Protein AF-A0A3C0JBN4-F1 (afdb_monomer)

Foldseek 3Di:
DDDDDPDDDDVNDVVFLLVVLQVCCVPQQLNDEEEEEADAAQTNL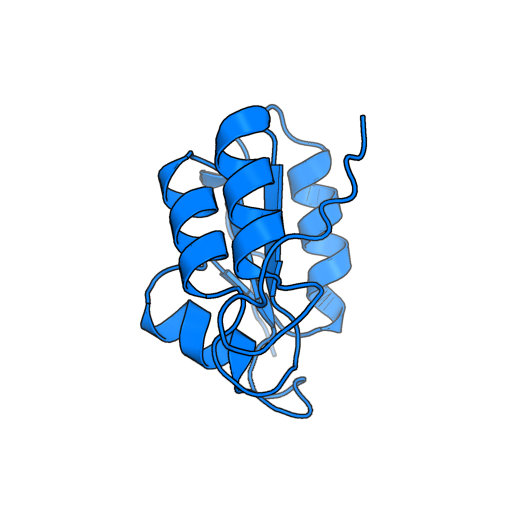VSLLSSVVSLHAYEYEDPVQHPHCHNSVNNVVVVSHPYYYHPVCPVVLRVVLNPDPRNPSSVDDDDDPDD

Structure (mmCIF, N/CA/C/O backbone):
data_AF-A0A3C0JBN4-F1
#
_entry.id   AF-A0A3C0JBN4-F1
#
loop_
_atom_site.group_PDB
_atom_site.id
_atom_site.type_symbol
_atom_site.label_atom_id
_atom_site.label_alt_id
_atom_site.label_comp_id
_atom_site.label_asym_id
_atom_site.label_entity_id
_atom_site.label_seq_id
_atom_site.pdbx_PDB_ins_code
_atom_site.Cartn_x
_atom_site.Cartn_y
_atom_site.Cartn_z
_atom_site.occupancy
_atom_site.B_iso_or_equiv
_atom_site.auth_seq_id
_atom_site.auth_comp_id
_atom_site.auth_asym_id
_atom_site.auth_atom_id
_atom_site.pdbx_PDB_model_num
ATOM 1 N N . ARG A 1 1 ? -7.069 16.792 -1.855 1.00 74.56 1 ARG A N 1
ATOM 2 C CA . ARG A 1 1 ? -6.530 17.564 -3.006 1.00 74.56 1 ARG A CA 1
ATOM 3 C C . ARG A 1 1 ? -5.349 16.779 -3.563 1.00 74.56 1 ARG A C 1
ATOM 5 O O . ARG A 1 1 ? -4.516 16.389 -2.762 1.00 74.56 1 ARG A O 1
ATOM 12 N N . CYS A 1 2 ? -5.298 16.499 -4.865 1.00 81.94 2 CYS A N 1
ATOM 13 C CA . CYS A 1 2 ? -4.156 15.810 -5.479 1.00 81.94 2 CYS A CA 1
ATOM 14 C C . CYS A 1 2 ? -3.116 16.846 -5.939 1.00 81.94 2 CYS A C 1
ATOM 16 O O . CYS A 1 2 ? -3.504 17.911 -6.428 1.00 81.94 2 CYS A O 1
ATOM 18 N N . ARG A 1 3 ? -1.821 16.563 -5.749 1.00 86.50 3 ARG A N 1
ATOM 19 C CA . ARG A 1 3 ? -0.710 17.397 -6.227 1.00 86.50 3 ARG A CA 1
ATOM 20 C C . ARG A 1 3 ? 0.167 16.554 -7.141 1.00 86.50 3 ARG A C 1
ATOM 22 O O . ARG A 1 3 ? 0.592 15.476 -6.746 1.00 86.50 3 ARG A O 1
ATOM 29 N N . ILE A 1 4 ? 0.428 17.065 -8.338 1.00 86.00 4 ILE A N 1
ATOM 30 C CA . ILE A 1 4 ? 1.384 16.475 -9.272 1.00 86.00 4 ILE A CA 1
ATOM 31 C C . ILE A 1 4 ? 2.693 17.232 -9.091 1.00 86.00 4 ILE A C 1
ATOM 33 O O . ILE A 1 4 ? 2.696 18.464 -9.087 1.00 86.00 4 ILE A O 1
ATOM 37 N N . ASP A 1 5 ? 3.772 16.489 -8.894 1.00 82.75 5 ASP A N 1
ATOM 38 C CA . ASP A 1 5 ? 5.114 17.022 -8.716 1.00 82.75 5 ASP A CA 1
ATOM 39 C C . ASP A 1 5 ? 6.015 16.502 -9.838 1.00 82.75 5 ASP A C 1
ATOM 41 O O . ASP A 1 5 ? 6.001 15.309 -10.150 1.00 82.75 5 ASP A O 1
ATOM 45 N N . ASP A 1 6 ? 6.767 17.408 -10.464 1.00 84.88 6 ASP A N 1
ATOM 46 C CA . ASP A 1 6 ? 7.670 17.091 -11.574 1.00 84.88 6 ASP A CA 1
ATOM 47 C C . ASP A 1 6 ? 9.138 16.983 -11.119 1.00 84.88 6 ASP A C 1
ATOM 49 O O . ASP A 1 6 ? 10.058 17.081 -11.930 1.00 84.88 6 ASP A O 1
ATOM 53 N N . GLY A 1 7 ? 9.372 16.741 -9.825 1.00 81.25 7 GLY A N 1
ATOM 54 C CA . GLY A 1 7 ? 10.695 16.546 -9.246 1.00 81.25 7 GLY A CA 1
ATOM 55 C C . GLY A 1 7 ? 11.482 15.362 -9.835 1.00 81.25 7 GLY A C 1
ATOM 56 O O . GLY A 1 7 ? 10.985 14.608 -10.687 1.00 81.25 7 GLY A O 1
ATOM 57 N N . PRO A 1 8 ? 12.748 15.192 -9.412 1.00 78.31 8 PRO A N 1
ATOM 58 C CA . PRO A 1 8 ? 13.602 14.111 -9.895 1.00 78.31 8 PRO A CA 1
ATOM 59 C C . PRO A 1 8 ? 13.036 12.725 -9.515 1.00 78.31 8 PRO A C 1
ATOM 61 O O . PRO A 1 8 ? 12.341 12.606 -8.505 1.00 78.31 8 PRO A O 1
ATOM 64 N N . PRO A 1 9 ? 13.344 11.659 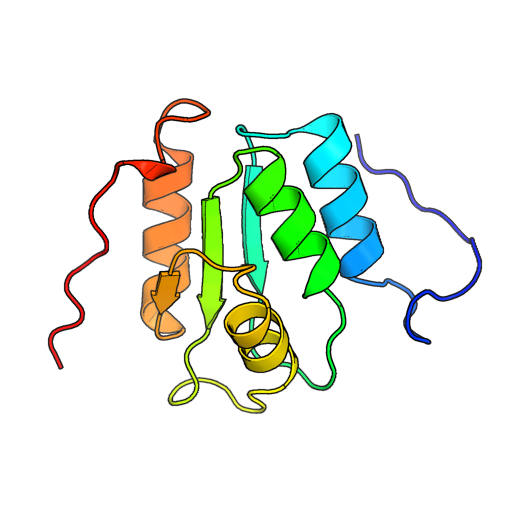-10.281 1.00 71.00 9 PRO A N 1
ATOM 65 C CA . PRO A 1 9 ? 12.908 10.303 -9.952 1.00 71.00 9 PRO A CA 1
ATOM 66 C C . PRO A 1 9 ? 13.390 9.853 -8.568 1.00 71.00 9 PRO A C 1
ATOM 68 O O . PRO A 1 9 ? 14.548 10.067 -8.204 1.00 71.00 9 PRO A O 1
ATOM 71 N N . VAL A 1 10 ? 12.535 9.143 -7.833 1.00 76.88 10 VAL A N 1
ATOM 72 C CA . VAL A 1 10 ? 12.885 8.479 -6.567 1.00 76.88 10 VAL A CA 1
ATOM 73 C C . VAL A 1 10 ? 12.947 6.980 -6.837 1.00 76.88 10 VAL A C 1
ATOM 75 O O . VAL A 1 10 ? 12.093 6.441 -7.530 1.00 76.88 10 VAL A O 1
ATOM 78 N N . ASN A 1 11 ? 14.008 6.303 -6.385 1.00 65.12 11 ASN A N 1
ATOM 79 C CA . ASN A 1 11 ? 14.291 4.899 -6.732 1.00 65.12 11 ASN A CA 1
ATOM 80 C C . ASN A 1 11 ? 14.345 4.624 -8.252 1.00 65.12 11 ASN A C 1
ATOM 82 O O . ASN A 1 11 ? 14.034 3.521 -8.687 1.00 65.12 11 ASN A O 1
ATOM 86 N N . ARG A 1 12 ? 14.721 5.617 -9.077 1.00 74.88 12 ARG A N 1
ATOM 87 C CA . ARG A 1 12 ? 14.662 5.575 -10.560 1.00 74.88 12 ARG A CA 1
ATOM 88 C C . ARG A 1 12 ? 13.244 5.473 -11.152 1.00 74.88 12 ARG A C 1
ATOM 90 O O . ARG A 1 12 ? 13.121 5.318 -12.362 1.00 74.88 12 ARG A O 1
ATOM 97 N N . HIS A 1 13 ? 12.201 5.612 -10.334 1.00 69.19 13 HIS A N 1
ATOM 98 C CA . HIS A 1 13 ? 10.802 5.576 -10.755 1.00 69.19 13 HIS A CA 1
ATOM 99 C C . HIS A 1 13 ? 10.186 6.980 -10.743 1.00 69.19 13 HIS A C 1
ATOM 101 O O . HIS A 1 13 ? 10.517 7.832 -9.911 1.00 69.19 13 HIS A O 1
ATOM 107 N N . LYS A 1 14 ? 9.291 7.224 -11.704 1.00 73.19 14 LYS A N 1
ATOM 108 C CA . LYS A 1 14 ? 8.425 8.404 -11.779 1.00 73.19 14 LYS A CA 1
ATOM 109 C C . LYS A 1 14 ? 7.151 8.021 -12.552 1.00 73.19 14 LYS A C 1
ATOM 111 O O . LYS A 1 14 ? 7.256 7.758 -13.749 1.00 73.19 14 LYS A O 1
ATOM 116 N N . PRO A 1 15 ? 5.971 7.977 -11.907 1.00 75.12 15 PRO A N 1
ATOM 117 C CA . PRO A 1 15 ? 5.727 8.242 -10.482 1.00 75.12 15 PRO A CA 1
ATOM 118 C C . PRO A 1 15 ? 6.354 7.173 -9.564 1.00 75.12 15 PRO A C 1
ATOM 120 O O . PRO A 1 15 ? 6.519 6.033 -9.983 1.00 75.12 15 PRO A O 1
ATOM 123 N N . ALA A 1 16 ? 6.708 7.550 -8.330 1.00 87.06 16 ALA A N 1
ATOM 124 C CA . ALA A 1 16 ? 7.292 6.652 -7.324 1.00 87.06 16 ALA A CA 1
ATOM 125 C C . ALA A 1 16 ? 6.317 6.414 -6.161 1.00 87.06 16 ALA A C 1
ATOM 127 O O . ALA A 1 16 ? 5.750 7.364 -5.608 1.00 87.06 16 ALA A O 1
ATOM 128 N N . VAL A 1 17 ? 6.150 5.153 -5.765 1.00 89.81 17 VAL A N 1
ATOM 129 C CA . VAL A 1 17 ? 5.235 4.733 -4.694 1.00 89.81 17 VAL A CA 1
ATOM 130 C C . VAL A 1 17 ? 5.717 5.235 -3.334 1.00 89.81 17 VAL A C 1
ATOM 132 O O . VAL A 1 17 ? 4.900 5.692 -2.534 1.00 89.81 17 VAL A O 1
ATOM 135 N N . ASP A 1 18 ? 7.034 5.252 -3.089 1.00 89.81 18 ASP A N 1
ATOM 136 C CA . ASP A 1 18 ? 7.605 5.818 -1.856 1.00 89.81 18 ASP A CA 1
ATOM 137 C C . ASP A 1 18 ? 7.170 7.285 -1.645 1.00 89.81 18 ASP A C 1
ATOM 139 O O . ASP A 1 18 ? 6.859 7.689 -0.523 1.00 89.81 18 ASP A O 1
ATOM 143 N N . VAL A 1 19 ? 7.098 8.083 -2.720 1.00 90.25 19 VAL A N 1
ATOM 144 C CA . VAL A 1 19 ? 6.689 9.499 -2.654 1.00 90.25 19 VAL A CA 1
ATOM 145 C C . VAL A 1 19 ? 5.200 9.626 -2.341 1.00 90.25 19 VAL A C 1
ATOM 147 O O . VAL A 1 19 ? 4.817 10.430 -1.487 1.00 90.25 19 VAL A O 1
ATOM 150 N N . LEU A 1 20 ? 4.364 8.809 -2.990 1.00 94.44 20 LEU A N 1
ATOM 151 C CA . LEU A 1 20 ? 2.930 8.759 -2.711 1.00 94.44 20 LEU A CA 1
ATOM 152 C C . LEU A 1 20 ? 2.683 8.426 -1.236 1.00 94.44 20 LEU A C 1
ATOM 154 O O . LEU A 1 20 ? 2.028 9.197 -0.536 1.00 94.44 20 LEU A O 1
ATOM 158 N N . PHE A 1 21 ? 3.242 7.322 -0.746 1.00 96.62 21 PHE A N 1
ATOM 159 C CA . PHE A 1 21 ? 3.009 6.864 0.622 1.00 96.62 21 PHE A CA 1
ATOM 160 C C . PHE A 1 21 ? 3.573 7.806 1.676 1.00 96.62 21 PHE A C 1
ATOM 162 O O . PHE A 1 21 ? 2.894 8.052 2.670 1.00 96.62 21 PHE A O 1
ATOM 169 N N . LYS A 1 22 ? 4.742 8.413 1.441 1.00 94.44 22 LYS A N 1
ATOM 170 C CA . LYS A 1 22 ? 5.257 9.465 2.323 1.00 94.44 22 LYS A CA 1
ATOM 171 C C . LYS A 1 22 ? 4.264 10.622 2.448 1.00 94.44 22 LYS A C 1
ATOM 173 O O . LYS A 1 22 ? 3.931 11.028 3.557 1.00 94.44 22 LYS A O 1
ATOM 178 N N . SER A 1 23 ? 3.735 11.113 1.324 1.00 95.19 23 SER A N 1
ATOM 179 C CA . SER A 1 23 ? 2.761 12.211 1.353 1.00 95.19 23 SER A CA 1
ATOM 180 C C . SER A 1 23 ? 1.471 11.828 2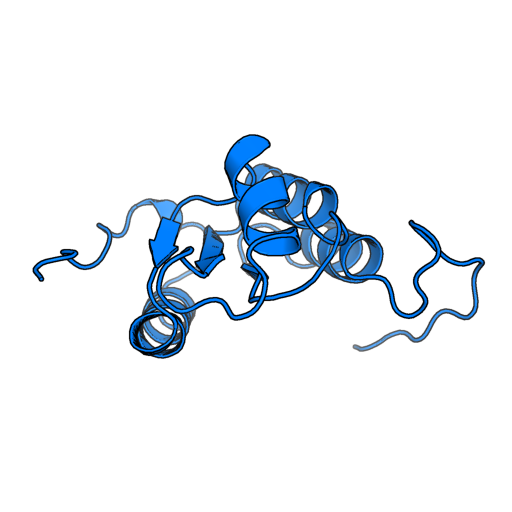.092 1.00 95.19 23 SER A C 1
ATOM 182 O O . SER A 1 23 ? 0.913 12.642 2.826 1.00 95.19 23 SER A O 1
ATOM 184 N N . VAL A 1 24 ? 1.018 10.577 1.959 1.00 96.06 24 VAL A N 1
ATOM 185 C CA . VAL A 1 24 ? -0.158 10.065 2.675 1.00 96.06 24 VAL A CA 1
ATOM 186 C C . VAL A 1 24 ? 0.123 9.952 4.173 1.00 96.06 24 VAL A C 1
ATOM 188 O O . VAL A 1 24 ? -0.704 10.389 4.969 1.00 96.06 24 VAL A O 1
ATOM 191 N N . ALA A 1 25 ? 1.290 9.440 4.570 1.00 95.50 25 ALA A N 1
ATOM 192 C CA . ALA A 1 25 ? 1.689 9.358 5.972 1.00 95.50 25 ALA A CA 1
ATOM 193 C C . ALA A 1 25 ? 1.695 10.745 6.642 1.00 95.50 25 ALA A C 1
ATOM 195 O O . ALA A 1 25 ? 1.142 10.901 7.726 1.00 95.50 25 ALA A O 1
ATOM 196 N N . GLU A 1 26 ? 2.242 11.761 5.966 1.00 95.38 26 GLU A N 1
ATOM 197 C CA . GLU A 1 26 ? 2.335 13.136 6.481 1.00 95.38 26 GLU A CA 1
ATOM 198 C C . GLU A 1 26 ? 0.978 13.855 6.576 1.00 95.38 26 GLU A C 1
ATOM 200 O O . GLU A 1 26 ? 0.797 14.703 7.447 1.00 95.38 26 GLU A O 1
ATOM 205 N N . ASN A 1 27 ? 0.028 13.551 5.684 1.00 95.50 27 ASN A N 1
ATOM 206 C CA . ASN A 1 27 ? -1.226 14.312 5.574 1.00 95.50 27 ASN A CA 1
ATOM 207 C C . ASN A 1 27 ? -2.456 13.583 6.134 1.00 95.50 27 ASN A C 1
ATOM 209 O O . ASN A 1 27 ? -3.396 14.240 6.576 1.00 95.50 27 ASN A O 1
ATOM 213 N N . ALA A 1 28 ? -2.482 12.251 6.086 1.00 94.19 28 ALA A N 1
ATOM 214 C CA . ALA A 1 28 ? -3.609 11.435 6.541 1.00 94.19 28 ALA A CA 1
ATOM 215 C C . ALA A 1 28 ? -3.286 10.617 7.802 1.00 94.19 28 ALA A C 1
ATOM 217 O O . ALA A 1 28 ? -4.201 10.333 8.577 1.00 94.19 28 ALA A O 1
ATOM 218 N N . GLY A 1 29 ? -2.016 10.257 8.029 1.00 94.06 29 GLY A N 1
ATOM 219 C CA . GLY A 1 29 ? -1.582 9.480 9.195 1.00 94.06 29 GLY A CA 1
ATOM 220 C C . GLY A 1 29 ? -2.431 8.221 9.413 1.00 94.06 29 GLY A C 1
AT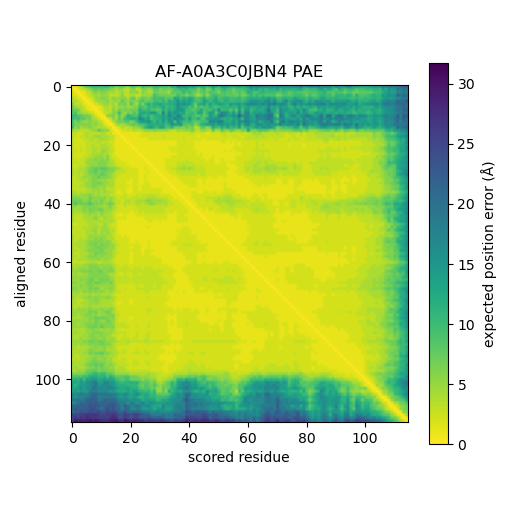OM 221 O O . GLY A 1 29 ? -2.693 7.469 8.475 1.00 94.06 29 GLY A O 1
ATOM 222 N N . ALA A 1 30 ? -2.932 8.039 10.637 1.00 94.56 30 ALA A N 1
ATOM 223 C CA . ALA A 1 30 ? -3.776 6.907 11.038 1.00 94.56 30 ALA A CA 1
ATOM 224 C C . ALA A 1 30 ? -5.144 6.810 10.335 1.00 94.56 30 ALA A C 1
ATOM 226 O O . ALA A 1 30 ? -5.887 5.852 10.551 1.00 94.56 30 ALA A O 1
ATOM 227 N N . ASN A 1 31 ? -5.493 7.797 9.510 1.00 94.19 31 ASN A N 1
ATOM 228 C CA . ASN A 1 31 ? -6.722 7.819 8.723 1.00 94.19 31 ASN A CA 1
ATOM 229 C C . ASN A 1 31 ? -6.537 7.226 7.313 1.00 94.19 31 ASN A C 1
ATOM 231 O O . ASN A 1 31 ? -7.432 7.320 6.474 1.00 94.19 31 ASN A O 1
ATOM 235 N N . ALA A 1 32 ? -5.360 6.664 7.025 1.00 96.00 32 ALA A N 1
ATOM 236 C CA . ALA A 1 32 ? -5.040 6.020 5.760 1.00 96.00 32 ALA A CA 1
ATOM 237 C C . ALA A 1 32 ? -4.922 4.497 5.892 1.00 96.00 32 ALA A C 1
ATOM 239 O O . ALA A 1 32 ? -4.676 3.948 6.965 1.00 96.00 32 ALA A O 1
ATOM 240 N N . ILE A 1 33 ? -5.039 3.832 4.744 1.00 97.25 33 ILE A N 1
ATOM 241 C CA . ILE A 1 33 ? -4.779 2.406 4.570 1.00 97.25 33 ILE A CA 1
ATOM 242 C C . ILE A 1 33 ? -3.748 2.270 3.449 1.00 97.25 33 ILE A C 1
ATOM 244 O O . ILE A 1 33 ? -3.928 2.841 2.372 1.00 97.25 33 ILE A O 1
ATOM 248 N N . GLY A 1 34 ? -2.660 1.545 3.701 1.00 97.25 34 GLY A N 1
ATOM 249 C CA . GLY A 1 34 ? -1.607 1.288 2.718 1.00 97.25 34 GLY A CA 1
ATOM 250 C C . GLY A 1 34 ? -1.635 -0.154 2.219 1.00 97.25 34 GLY A C 1
ATOM 251 O O . GLY A 1 34 ? -1.739 -1.083 3.015 1.00 97.25 34 GLY A O 1
ATOM 252 N N . ALA A 1 35 ? -1.500 -0.360 0.912 1.00 97.88 35 ALA A N 1
ATOM 253 C CA . ALA A 1 35 ? -1.389 -1.691 0.323 1.00 97.88 35 ALA A CA 1
ATOM 254 C C . ALA A 1 35 ? -0.320 -1.710 -0.771 1.00 97.88 35 ALA A C 1
ATOM 256 O O . ALA A 1 35 ? -0.316 -0.840 -1.641 1.00 97.88 35 ALA A O 1
ATOM 257 N N . ILE A 1 36 ? 0.558 -2.714 -0.746 1.00 98.06 36 ILE A N 1
ATOM 258 C CA . ILE A 1 36 ? 1.487 -3.003 -1.846 1.00 98.06 36 ILE A CA 1
ATOM 259 C C . ILE A 1 36 ? 1.089 -4.316 -2.507 1.00 98.06 36 ILE A C 1
ATOM 261 O O . ILE A 1 36 ? 0.969 -5.349 -1.848 1.00 98.06 36 ILE A O 1
ATOM 265 N N . LEU A 1 37 ? 0.907 -4.259 -3.822 1.00 98.06 37 LEU A N 1
ATOM 266 C CA . LEU A 1 37 ? 0.573 -5.402 -4.664 1.00 98.06 37 LEU A CA 1
ATOM 267 C C . LEU A 1 37 ? 1.805 -5.889 -5.434 1.00 98.06 37 LEU A C 1
ATOM 269 O O . LEU A 1 37 ? 2.876 -5.285 -5.358 1.00 98.06 37 LEU A O 1
ATOM 273 N N . THR A 1 38 ? 1.636 -6.992 -6.162 1.00 97.56 38 THR A N 1
ATOM 274 C CA . THR A 1 38 ? 2.637 -7.579 -7.059 1.00 97.56 38 THR A CA 1
ATOM 275 C C . THR A 1 38 ? 3.380 -6.518 -7.874 1.00 97.56 38 THR A C 1
ATOM 277 O O . THR A 1 38 ? 2.783 -5.600 -8.435 1.00 97.56 38 THR A O 1
ATOM 280 N N . GLY A 1 39 ? 4.696 -6.671 -7.981 1.00 95.50 39 GLY A N 1
ATOM 281 C CA . GLY A 1 39 ? 5.558 -5.714 -8.663 1.00 95.50 39 GLY A CA 1
ATOM 282 C C . GLY A 1 39 ? 7.036 -5.991 -8.411 1.00 95.50 39 GLY A C 1
ATOM 283 O O . GLY A 1 39 ? 7.407 -6.678 -7.457 1.00 95.50 39 GLY A O 1
ATOM 284 N N . MET A 1 40 ? 7.892 -5.479 -9.292 1.00 94.56 40 MET A N 1
ATOM 285 C CA . MET A 1 40 ? 9.342 -5.659 -9.209 1.00 94.56 40 MET A CA 1
ATOM 286 C C . MET A 1 40 ? 9.995 -4.547 -8.379 1.00 94.56 40 MET A C 1
ATOM 288 O O . MET A 1 40 ? 9.550 -3.406 -8.411 1.00 94.56 40 MET A O 1
ATOM 292 N N . GLY A 1 41 ? 11.100 -4.865 -7.701 1.00 93.19 41 GLY A N 1
ATOM 293 C CA . GLY A 1 41 ? 11.892 -3.888 -6.950 1.00 93.19 41 GLY A CA 1
ATOM 294 C C . GLY A 1 41 ? 11.393 -3.685 -5.522 1.00 93.19 41 GLY A C 1
ATOM 295 O O . GLY A 1 41 ? 10.723 -4.548 -4.967 1.00 93.19 41 GLY A O 1
ATOM 296 N N . ASP A 1 42 ? 11.767 -2.562 -4.921 1.00 92.62 42 ASP A N 1
ATOM 297 C CA . ASP A 1 42 ? 11.490 -2.213 -3.525 1.00 92.62 42 ASP A CA 1
ATOM 298 C C . ASP A 1 42 ? 10.738 -0.880 -3.373 1.00 92.62 42 ASP A C 1
ATOM 300 O O . ASP A 1 42 ? 10.555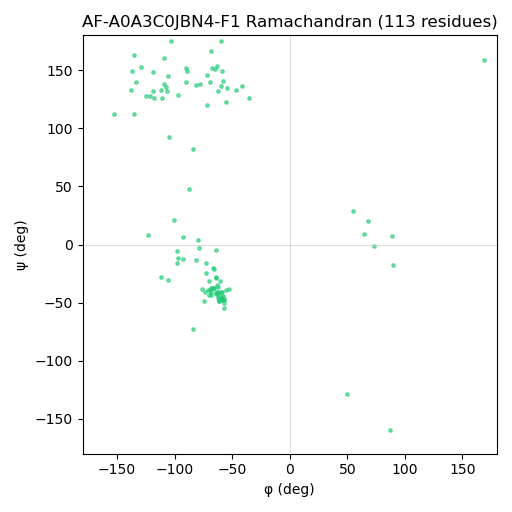 -0.395 -2.253 1.00 92.62 42 ASP A O 1
ATOM 304 N N . ASP A 1 43 ? 10.280 -0.288 -4.482 1.00 92.88 43 ASP A N 1
ATOM 305 C CA . ASP A 1 43 ? 9.568 0.987 -4.449 1.00 92.88 43 ASP A CA 1
ATOM 306 C C . ASP A 1 43 ? 8.265 0.865 -3.646 1.00 92.88 43 ASP A C 1
ATOM 308 O O . ASP A 1 43 ? 7.489 -0.078 -3.797 1.00 92.88 43 ASP A O 1
ATOM 312 N N . GLY A 1 44 ? 8.043 1.818 -2.744 1.00 92.38 44 GLY A N 1
ATOM 313 C CA . GLY A 1 44 ? 6.928 1.818 -1.803 1.00 92.38 44 GLY A CA 1
ATOM 314 C C . GLY A 1 44 ? 7.220 1.125 -0.475 1.00 92.38 44 GLY A C 1
ATOM 315 O O . GLY A 1 44 ? 6.504 1.384 0.489 1.00 92.38 44 GLY A O 1
ATOM 316 N N . ALA A 1 45 ? 8.259 0.292 -0.358 1.00 96.25 45 ALA A N 1
ATOM 317 C CA . ALA A 1 45 ? 8.516 -0.460 0.870 1.00 96.25 45 ALA A CA 1
ATOM 318 C C . ALA A 1 45 ? 8.830 0.462 2.067 1.00 96.25 45 ALA A C 1
ATOM 320 O O . ALA A 1 45 ? 8.317 0.260 3.171 1.00 96.25 45 ALA A O 1
ATOM 321 N N . ARG A 1 46 ? 9.620 1.523 1.847 1.00 96.81 46 ARG A N 1
ATOM 322 C CA . ARG A 1 46 ? 9.931 2.519 2.888 1.00 96.81 46 ARG A CA 1
ATOM 323 C C . ARG A 1 46 ? 8.765 3.467 3.130 1.00 96.81 46 ARG A C 1
ATOM 325 O O . ARG A 1 46 ? 8.506 3.820 4.277 1.00 96.81 46 ARG A O 1
ATOM 332 N N . GLY A 1 47 ? 8.055 3.863 2.078 1.00 97.00 47 GLY A N 1
ATOM 333 C CA . GLY A 1 47 ? 6.850 4.678 2.192 1.00 97.00 47 GLY A CA 1
ATOM 334 C C . GLY A 1 47 ? 5.755 3.973 2.997 1.00 97.00 47 GLY A C 1
ATOM 335 O O . GLY A 1 47 ? 5.144 4.584 3.871 1.00 97.00 47 GLY A O 1
ATOM 336 N N . LEU A 1 48 ? 5.557 2.670 2.783 1.00 98.00 48 LEU A N 1
ATOM 337 C CA . LEU A 1 48 ? 4.581 1.873 3.525 1.00 98.00 48 LEU A CA 1
ATOM 338 C C . LEU A 1 48 ? 4.981 1.752 5.002 1.00 98.00 48 LEU A C 1
ATOM 340 O O . LEU A 1 48 ? 4.125 1.844 5.879 1.00 98.00 48 LEU A O 1
ATOM 344 N N . LEU A 1 49 ? 6.281 1.629 5.296 1.00 97.94 49 LEU A N 1
ATOM 345 C CA . LEU A 1 49 ? 6.773 1.645 6.675 1.00 97.94 49 LEU A CA 1
ATOM 346 C C . LEU A 1 49 ? 6.490 2.991 7.353 1.00 97.94 49 LEU A C 1
ATOM 348 O O . LEU A 1 49 ? 6.055 3.008 8.501 1.00 97.94 49 LEU A O 1
ATOM 352 N N . GLN A 1 50 ? 6.681 4.108 6.645 1.00 97.69 50 GLN A N 1
ATOM 353 C CA . GLN A 1 50 ? 6.340 5.439 7.159 1.00 97.69 50 GLN A CA 1
ATOM 354 C C . GLN A 1 50 ? 4.838 5.572 7.429 1.00 97.69 50 GLN A C 1
ATOM 356 O O . GLN A 1 50 ? 4.458 6.104 8.468 1.00 97.69 50 GLN A O 1
ATOM 361 N N . MET A 1 51 ? 3.982 5.039 6.550 1.00 97.50 51 MET A N 1
ATOM 362 C CA . MET A 1 51 ? 2.538 4.980 6.801 1.00 97.50 51 MET A CA 1
ATOM 363 C C . MET A 1 51 ? 2.226 4.196 8.079 1.00 97.50 51 MET A C 1
ATOM 365 O O . MET A 1 51 ? 1.501 4.699 8.937 1.00 97.50 51 MET A O 1
ATOM 369 N N . ARG A 1 52 ? 2.820 3.006 8.249 1.00 95.88 52 ARG A N 1
ATOM 370 C CA . ARG A 1 52 ? 2.642 2.189 9.458 1.00 95.88 52 ARG A CA 1
ATOM 371 C C . ARG A 1 52 ? 3.086 2.931 10.719 1.00 95.88 52 ARG A C 1
ATOM 373 O O . ARG A 1 52 ? 2.372 2.943 11.714 1.00 95.88 52 ARG A O 1
ATOM 380 N N . GLN A 1 53 ? 4.246 3.585 10.675 1.00 96.12 53 GLN A N 1
ATOM 381 C CA . GLN A 1 53 ? 4.765 4.387 11.789 1.00 96.12 53 GLN A CA 1
ATOM 382 C C . GLN A 1 53 ? 3.880 5.601 12.110 1.00 96.12 53 GLN A C 1
ATOM 384 O O . GLN A 1 53 ? 3.804 6.007 13.265 1.00 96.12 53 GLN A O 1
ATOM 389 N N . ALA A 1 54 ? 3.176 6.147 11.115 1.00 95.69 54 ALA A N 1
ATOM 390 C CA . ALA A 1 54 ? 2.182 7.206 11.289 1.00 95.69 54 ALA A CA 1
ATOM 391 C C . ALA A 1 54 ? 0.807 6.694 11.780 1.00 95.69 54 ALA A C 1
ATOM 393 O O . ALA A 1 54 ? -0.136 7.481 11.890 1.00 95.69 54 ALA A O 1
ATOM 394 N N . GLY A 1 55 ? 0.682 5.394 12.076 1.00 94.56 55 GLY A N 1
ATOM 395 C CA . GLY A 1 55 ? -0.525 4.758 12.611 1.00 94.56 55 GLY A CA 1
ATOM 396 C C . GLY A 1 55 ? -1.510 4.251 11.557 1.00 94.56 55 GLY A C 1
ATOM 397 O O . GLY A 1 55 ? -2.620 3.857 11.912 1.00 94.56 55 GLY A O 1
ATOM 398 N N . ALA A 1 56 ? -1.151 4.280 10.270 1.00 96.25 56 ALA A N 1
ATOM 399 C CA . ALA A 1 56 ? -1.967 3.676 9.222 1.00 96.25 56 ALA A CA 1
ATOM 400 C C . ALA A 1 56 ? -1.890 2.146 9.302 1.00 96.25 56 ALA A C 1
ATOM 402 O O . ALA A 1 56 ? -0.828 1.578 9.567 1.00 96.25 56 ALA A O 1
ATOM 403 N N . VAL A 1 57 ? -2.988 1.468 8.977 1.00 96.31 57 VAL A N 1
ATOM 404 C CA . VAL A 1 57 ? -2.949 0.020 8.747 1.00 96.31 57 VAL A CA 1
ATOM 405 C C . VAL A 1 57 ? -2.383 -0.273 7.366 1.00 96.31 57 VAL A C 1
ATOM 407 O O . VAL A 1 57 ? -2.690 0.408 6.383 1.00 96.31 57 VAL A O 1
ATOM 410 N N . THR A 1 58 ? -1.531 -1.287 7.290 1.00 97.50 58 THR A N 1
ATOM 411 C CA . THR A 1 58 ? -0.778 -1.599 6.077 1.00 97.50 58 THR A CA 1
ATOM 412 C C . THR A 1 58 ? -0.836 -3.084 5.760 1.00 97.50 58 THR A C 1
ATOM 414 O O . THR A 1 58 ? -0.745 -3.922 6.656 1.00 97.50 58 THR A O 1
ATOM 417 N N . LEU A 1 59 ? -0.965 -3.431 4.483 1.00 98.12 59 LEU A N 1
ATOM 418 C CA . LEU A 1 59 ? -0.936 -4.817 4.022 1.00 98.12 59 LEU A CA 1
ATOM 419 C C . LEU A 1 59 ? -0.070 -4.995 2.774 1.00 98.12 59 LEU A C 1
ATOM 421 O O . LEU A 1 59 ? 0.241 -4.037 2.063 1.00 98.12 59 LEU A O 1
ATOM 425 N N . VAL A 1 60 ? 0.293 -6.241 2.497 1.00 98.56 60 VAL A N 1
ATOM 426 C CA . VAL A 1 60 ? 0.964 -6.664 1.264 1.00 98.56 60 VAL A CA 1
ATOM 427 C C . VAL A 1 60 ? 0.240 -7.851 0.636 1.00 98.56 60 VAL A C 1
ATOM 429 O O . VAL A 1 60 ? -0.389 -8.648 1.333 1.00 98.56 60 VAL A O 1
ATOM 432 N N . GLN A 1 61 ? 0.356 -7.980 -0.682 1.00 98.56 61 GLN A N 1
ATOM 433 C CA . GLN A 1 61 ? -0.038 -9.194 -1.388 1.00 98.56 61 GLN A CA 1
ATOM 434 C C . GLN A 1 61 ? 0.907 -10.360 -1.050 1.00 98.56 61 GLN A C 1
ATOM 436 O O . GLN A 1 61 ? 2.124 -10.182 -0.937 1.00 98.56 61 GLN A O 1
ATOM 441 N N . ASP A 1 62 ? 0.351 -11.556 -0.883 1.00 98.12 62 ASP A N 1
ATOM 442 C CA . ASP A 1 62 ? 1.121 -12.776 -0.657 1.00 98.12 62 ASP A CA 1
ATOM 443 C C . ASP A 1 62 ? 1.931 -13.216 -1.887 1.00 98.12 62 ASP A C 1
ATOM 445 O O . ASP A 1 62 ? 1.764 -12.715 -3.003 1.00 98.12 62 ASP A O 1
ATOM 449 N N . GLU A 1 63 ? 2.854 -14.150 -1.674 1.00 97.75 63 GLU A N 1
ATOM 450 C CA . GLU A 1 63 ? 3.695 -14.682 -2.747 1.00 97.75 63 GLU A CA 1
ATOM 451 C C . GLU A 1 63 ? 2.901 -15.563 -3.714 1.00 97.75 63 GLU A C 1
ATOM 453 O O . GLU A 1 63 ? 3.084 -15.448 -4.923 1.00 97.75 63 GLU A O 1
ATOM 458 N N . ALA A 1 64 ? 1.966 -16.368 -3.201 1.00 97.88 64 ALA A N 1
ATOM 459 C CA . ALA A 1 64 ? 1.215 -17.342 -3.989 1.00 97.88 64 ALA A CA 1
ATOM 460 C C . ALA A 1 64 ? 0.342 -16.704 -5.080 1.00 97.88 64 ALA A C 1
ATOM 462 O O . ALA A 1 64 ? 0.190 -17.278 -6.158 1.00 97.88 64 ALA A O 1
ATOM 463 N N . THR A 1 65 ? -0.222 -15.520 -4.827 1.00 97.81 65 THR A N 1
ATOM 464 C CA . THR A 1 65 ? -1.052 -14.808 -5.811 1.00 97.81 65 THR A CA 1
ATOM 465 C C . THR A 1 65 ? -0.295 -13.723 -6.578 1.00 97.81 65 THR A C 1
ATOM 467 O O . THR A 1 65 ? -0.860 -13.117 -7.493 1.00 97.81 65 THR A O 1
ATOM 470 N N . SER A 1 66 ? 0.965 -13.448 -6.226 1.00 97.62 66 SER A N 1
ATOM 471 C CA . SER A 1 66 ? 1.789 -12.443 -6.903 1.00 97.62 66 SER A CA 1
ATOM 472 C C . SER A 1 66 ? 2.412 -12.992 -8.183 1.00 97.62 66 SER A C 1
ATOM 474 O O . SER A 1 66 ? 2.974 -14.080 -8.205 1.00 97.62 66 SER A O 1
ATOM 476 N N . VAL A 1 67 ? 2.404 -12.188 -9.249 1.00 97.69 67 VAL A N 1
ATOM 477 C CA . VAL A 1 67 ? 3.180 -12.497 -10.465 1.00 97.69 67 VAL A CA 1
ATOM 478 C C . VAL A 1 67 ? 4.671 -12.264 -10.210 1.00 97.69 67 VAL A C 1
ATOM 480 O O . VAL A 1 67 ? 5.516 -13.039 -10.648 1.00 97.69 67 VAL A O 1
ATOM 483 N N . VAL A 1 68 ? 4.996 -11.185 -9.491 1.00 97.44 68 VAL A N 1
ATOM 484 C CA . VAL A 1 68 ? 6.351 -10.846 -9.047 1.00 97.44 68 VAL A CA 1
ATOM 485 C C . VAL A 1 68 ? 6.279 -10.410 -7.591 1.00 97.44 68 VAL A C 1
ATOM 487 O O . VAL A 1 68 ? 5.760 -9.339 -7.273 1.00 97.44 68 VAL A O 1
ATOM 490 N N . TRP A 1 69 ? 6.849 -11.218 -6.702 1.00 97.00 69 TRP A N 1
ATOM 491 C CA . TRP A 1 69 ? 6.897 -10.929 -5.270 1.00 97.00 69 TRP A CA 1
ATOM 492 C C . TRP A 1 69 ? 8.124 -10.080 -4.884 1.00 97.00 69 TRP A C 1
ATOM 494 O O . TRP A 1 69 ? 8.874 -10.388 -3.962 1.00 97.00 69 TRP A O 1
ATOM 504 N N . GLY A 1 70 ? 8.364 -9.002 -5.638 1.00 97.38 70 GLY A N 1
ATOM 505 C CA . GLY A 1 70 ? 9.446 -8.048 -5.383 1.00 97.38 70 GLY A CA 1
ATOM 506 C C . GLY A 1 70 ? 9.031 -7.007 -4.348 1.00 97.38 70 GLY A C 1
ATOM 507 O O . GLY A 1 70 ? 9.456 -7.073 -3.195 1.00 97.38 70 GLY A O 1
ATOM 508 N N . MET A 1 71 ? 8.148 -6.086 -4.746 1.00 97.12 71 MET A N 1
ATOM 509 C CA . MET A 1 71 ? 7.688 -4.982 -3.895 1.00 97.12 71 MET A CA 1
ATOM 510 C C . MET A 1 71 ? 6.972 -5.479 -2.629 1.00 97.12 71 MET A C 1
ATOM 512 O O . MET A 1 71 ? 7.335 -5.013 -1.543 1.00 97.12 71 MET A O 1
ATOM 516 N N . PRO A 1 72 ? 6.026 -6.449 -2.697 1.00 97.94 72 PRO A N 1
ATOM 517 C CA . PRO A 1 72 ? 5.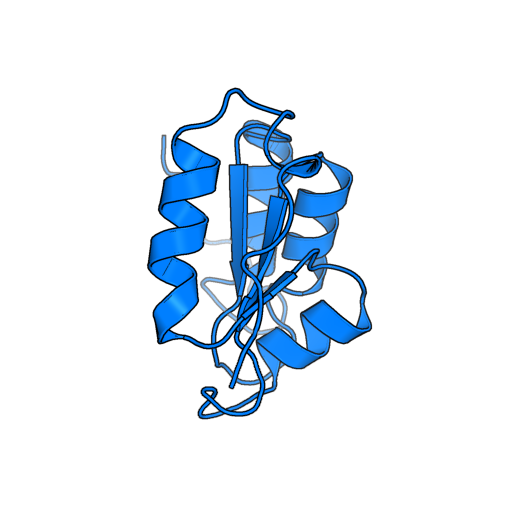399 -6.987 -1.490 1.00 97.94 72 PRO A CA 1
ATOM 518 C C . PRO A 1 72 ? 6.424 -7.621 -0.545 1.00 97.94 72 PRO A C 1
ATOM 520 O O . PRO A 1 72 ? 6.388 -7.391 0.664 1.00 97.94 72 PRO A O 1
ATOM 523 N N . GLY A 1 73 ? 7.390 -8.358 -1.100 1.00 97.75 73 GLY A N 1
ATOM 524 C CA . GLY A 1 73 ? 8.429 -9.025 -0.327 1.00 97.75 73 GLY A CA 1
ATOM 525 C C . GLY A 1 73 ? 9.423 -8.076 0.327 1.00 97.75 73 GLY A C 1
ATOM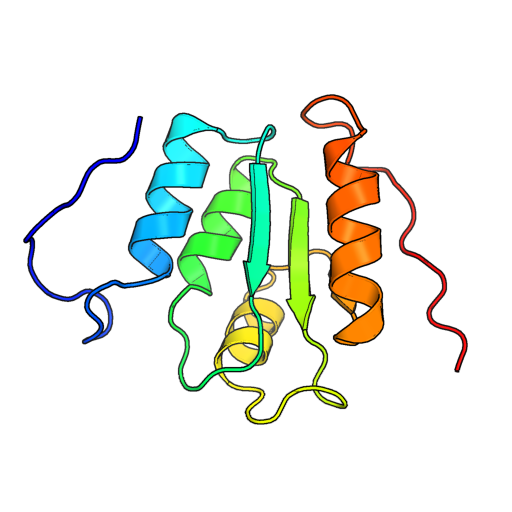 526 O O . GLY A 1 73 ? 9.808 -8.288 1.478 1.00 97.75 73 GLY A O 1
ATOM 527 N N . ALA A 1 74 ? 9.816 -7.004 -0.363 1.00 97.94 74 ALA A N 1
ATOM 528 C CA . ALA A 1 74 ? 10.654 -5.952 0.205 1.00 97.94 74 ALA A CA 1
ATOM 529 C C . ALA A 1 74 ? 9.947 -5.256 1.379 1.00 97.94 74 ALA A C 1
ATOM 531 O O . ALA A 1 74 ? 10.527 -5.107 2.455 1.00 97.94 74 ALA A O 1
ATOM 532 N N . ALA A 1 75 ? 8.672 -4.900 1.206 1.00 98.12 75 ALA A N 1
ATOM 533 C CA . ALA A 1 75 ? 7.864 -4.278 2.249 1.00 98.12 75 ALA A CA 1
ATOM 534 C C . ALA A 1 75 ? 7.650 -5.199 3.460 1.00 98.12 75 ALA A C 1
ATOM 536 O O . ALA A 1 75 ? 7.798 -4.760 4.604 1.00 98.12 75 ALA A O 1
ATOM 537 N N . TRP A 1 76 ? 7.371 -6.484 3.228 1.00 98.12 76 TRP A N 1
ATOM 538 C CA . TRP A 1 76 ? 7.224 -7.470 4.299 1.00 98.12 76 TRP A CA 1
ATOM 539 C C . TRP A 1 76 ? 8.508 -7.630 5.118 1.00 98.12 76 TRP A C 1
ATOM 541 O O . TRP A 1 76 ? 8.476 -7.534 6.344 1.00 98.12 76 TRP A O 1
ATOM 551 N N . LYS A 1 77 ? 9.659 -7.792 4.449 1.00 97.94 77 LYS A N 1
ATOM 552 C CA . LYS A 1 77 ? 10.972 -7.932 5.106 1.00 97.94 77 LYS A CA 1
ATOM 553 C C . LYS A 1 77 ? 11.354 -6.712 5.948 1.00 97.94 77 LYS A C 1
ATOM 555 O O . LYS A 1 77 ? 12.027 -6.869 6.960 1.00 97.94 77 LYS A O 1
ATOM 560 N N . LEU A 1 78 ? 10.919 -5.514 5.553 1.00 97.62 78 LEU A N 1
ATOM 561 C CA . LEU A 1 78 ? 11.128 -4.278 6.316 1.00 97.62 78 LEU A CA 1
ATOM 562 C C . LEU A 1 78 ? 10.165 -4.111 7.505 1.00 97.62 78 LEU A C 1
ATOM 564 O O . LEU A 1 78 ? 10.263 -3.118 8.223 1.00 97.62 78 LEU A O 1
ATOM 568 N N . GLY A 1 79 ? 9.212 -5.027 7.710 1.00 97.50 79 GLY A N 1
ATOM 569 C CA . GLY A 1 79 ? 8.158 -4.869 8.716 1.00 97.50 79 GLY A CA 1
ATOM 570 C C . GLY A 1 79 ? 7.171 -3.746 8.376 1.00 97.50 79 GLY A C 1
ATOM 571 O O . GLY A 1 79 ? 6.480 -3.233 9.256 1.00 97.50 79 GLY A O 1
ATOM 572 N N . ALA A 1 80 ? 7.089 -3.344 7.104 1.00 97.81 80 ALA A N 1
ATOM 573 C CA . ALA A 1 80 ? 6.248 -2.238 6.657 1.00 97.81 80 ALA A CA 1
ATOM 574 C C . ALA A 1 80 ? 4.753 -2.586 6.657 1.00 97.81 80 ALA A C 1
ATOM 576 O O . ALA A 1 80 ? 3.915 -1.695 6.771 1.00 97.81 80 ALA A O 1
ATOM 577 N N . ALA A 1 81 ? 4.418 -3.873 6.548 1.00 97.38 81 ALA A N 1
ATOM 578 C CA . ALA A 1 81 ? 3.049 -4.366 6.477 1.00 97.38 81 ALA A CA 1
ATOM 579 C C . ALA A 1 81 ? 2.640 -5.109 7.748 1.00 97.38 81 ALA A C 1
ATOM 581 O O . ALA A 1 81 ? 3.413 -5.886 8.314 1.00 97.38 81 ALA A O 1
ATOM 582 N N . ARG A 1 82 ? 1.417 -4.850 8.202 1.00 95.50 82 ARG A N 1
ATOM 583 C CA . ARG A 1 82 ? 0.775 -5.582 9.290 1.00 95.50 82 ARG A CA 1
ATOM 584 C C . ARG A 1 82 ? 0.320 -6.961 8.821 1.00 95.50 82 ARG A C 1
ATOM 586 O O . ARG A 1 82 ? 0.646 -7.944 9.475 1.00 95.50 82 ARG A O 1
ATOM 593 N N . ASP A 1 83 ? -0.375 -7.010 7.686 1.00 96.19 83 ASP A N 1
ATOM 594 C CA . ASP A 1 83 ? -0.963 -8.239 7.153 1.00 96.19 83 ASP A CA 1
ATOM 595 C C . ASP A 1 83 ? -0.402 -8.599 5.775 1.00 96.19 83 ASP A C 1
ATOM 597 O O . ASP A 1 83 ? -0.082 -7.726 4.967 1.00 96.19 83 ASP A O 1
ATOM 601 N N . MET A 1 84 ? -0.334 -9.899 5.496 1.00 97.88 84 MET A N 1
ATOM 602 C CA . MET A 1 84 ? -0.074 -10.453 4.170 1.00 97.88 84 MET A CA 1
ATOM 603 C C . MET A 1 84 ? -1.287 -11.275 3.754 1.00 97.88 84 MET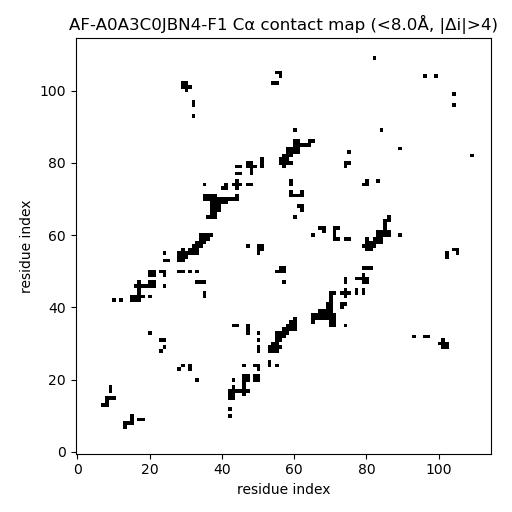 A C 1
ATOM 605 O O . MET A 1 84 ? -1.716 -12.140 4.513 1.00 97.88 84 MET A O 1
ATOM 609 N N . LEU A 1 85 ? -1.859 -10.984 2.586 1.00 98.00 85 LEU A N 1
ATOM 610 C CA . LEU A 1 85 ? -3.106 -11.604 2.134 1.00 98.00 85 LEU A CA 1
ATOM 611 C C . LEU A 1 85 ? -3.035 -12.002 0.654 1.00 98.00 85 LEU A C 1
ATOM 613 O O . LEU A 1 85 ? -2.396 -11.293 -0.130 1.00 98.00 85 LEU A O 1
ATOM 617 N N . PRO A 1 86 ? -3.739 -13.071 0.244 1.00 98.12 86 PRO A N 1
ATOM 618 C CA . PRO A 1 86 ? -3.936 -13.371 -1.168 1.00 98.12 86 PRO A CA 1
ATOM 619 C C . PRO A 1 86 ? -4.768 -12.276 -1.852 1.00 98.12 86 PRO A C 1
ATOM 621 O O . PRO A 1 86 ? -5.586 -11.600 -1.217 1.00 98.12 86 PRO A O 1
ATOM 624 N N . LEU A 1 87 ? -4.545 -12.076 -3.156 1.00 98.12 87 LEU A N 1
ATOM 625 C CA . LEU A 1 87 ? -5.122 -10.974 -3.940 1.00 98.12 87 LEU A CA 1
ATOM 626 C C . LEU A 1 87 ? -6.652 -10.869 -3.828 1.00 98.12 87 LEU A C 1
ATOM 628 O O . LEU A 1 87 ? -7.190 -9.765 -3.743 1.00 98.12 87 LEU A O 1
ATOM 632 N N . ASP A 1 88 ? -7.348 -12.005 -3.792 1.00 97.31 88 ASP A N 1
ATOM 633 C CA . ASP A 1 88 ? -8.809 -12.098 -3.689 1.00 97.31 88 ASP A CA 1
ATOM 634 C C . ASP A 1 88 ? -9.358 -11.595 -2.340 1.00 97.31 88 ASP A C 1
ATOM 636 O O . ASP A 1 88 ? -10.524 -11.211 -2.251 1.00 97.31 88 ASP A O 1
ATOM 640 N N . ARG A 1 89 ? -8.521 -11.530 -1.296 1.00 97.38 89 ARG A N 1
ATOM 641 C CA . ARG A 1 89 ? -8.900 -11.063 0.051 1.00 97.38 89 ARG A CA 1
ATOM 642 C C . ARG A 1 89 ? -8.536 -9.616 0.333 1.00 97.38 89 ARG A C 1
ATOM 644 O O . ARG A 1 89 ? -9.082 -9.026 1.267 1.00 97.38 89 ARG A O 1
ATOM 651 N N . ILE A 1 90 ? -7.666 -9.017 -0.477 1.00 97.25 90 ILE A N 1
ATOM 652 C CA . ILE A 1 90 ? -7.213 -7.638 -0.268 1.00 97.25 90 ILE A CA 1
ATOM 653 C C . ILE A 1 90 ? -8.386 -6.658 -0.340 1.00 97.25 90 ILE A C 1
ATOM 655 O O . ILE A 1 90 ? -8.550 -5.843 0.563 1.00 97.25 90 ILE A O 1
ATOM 659 N N . ALA A 1 91 ? -9.235 -6.751 -1.367 1.00 97.19 91 ALA A N 1
ATOM 660 C CA . ALA A 1 91 ? -10.347 -5.815 -1.543 1.00 97.19 91 ALA A CA 1
ATOM 661 C C . ALA A 1 91 ? -11.320 -5.838 -0.353 1.00 97.19 91 ALA A C 1
ATOM 663 O O . ALA A 1 91 ? -11.668 -4.784 0.180 1.00 97.19 91 ALA A O 1
ATOM 664 N N . GLN A 1 92 ? -11.706 -7.037 0.100 1.00 96.50 92 GLN A N 1
ATOM 665 C CA . GLN A 1 92 ? -12.560 -7.204 1.275 1.00 96.50 92 GLN A CA 1
ATOM 666 C C . GLN A 1 92 ? -11.922 -6.546 2.504 1.00 96.50 92 GLN A C 1
ATOM 668 O O . GLN A 1 92 ? -12.573 -5.762 3.192 1.00 96.50 92 GLN A O 1
ATOM 673 N N . ARG A 1 93 ? -10.629 -6.797 2.736 1.00 95.19 93 ARG A N 1
ATOM 674 C CA . ARG A 1 93 ? -9.929 -6.234 3.888 1.00 95.19 93 ARG A CA 1
ATOM 675 C C . ARG A 1 93 ? -9.871 -4.708 3.871 1.00 95.19 93 ARG A C 1
ATOM 677 O O . ARG A 1 93 ? -10.075 -4.073 4.904 1.00 95.19 93 ARG A O 1
ATOM 684 N N . LEU A 1 94 ? -9.576 -4.118 2.714 1.00 95.75 94 LEU A N 1
ATOM 685 C CA . LEU A 1 94 ? -9.522 -2.663 2.568 1.00 95.75 94 LEU A CA 1
ATOM 686 C C . LEU A 1 94 ? -10.872 -2.026 2.924 1.00 95.75 94 LEU A C 1
ATOM 688 O O . LEU A 1 94 ? -10.902 -1.011 3.616 1.00 95.75 94 LEU A O 1
ATOM 692 N N . MET A 1 95 ? -11.977 -2.645 2.501 1.00 96.12 95 MET A N 1
ATOM 693 C CA . MET A 1 95 ? -13.329 -2.169 2.807 1.00 96.12 95 MET A CA 1
ATOM 694 C C . MET A 1 95 ? -13.681 -2.311 4.290 1.00 96.12 95 MET A C 1
ATOM 696 O O . MET A 1 95 ? -14.261 -1.391 4.864 1.00 96.12 95 MET A O 1
ATOM 700 N N . GLU A 1 96 ? -13.300 -3.424 4.924 1.00 94.50 96 GLU A N 1
ATOM 701 C CA . GLU A 1 96 ? -13.476 -3.623 6.367 1.00 94.50 96 GLU A CA 1
ATOM 702 C C . GLU A 1 96 ? -12.789 -2.504 7.158 1.00 94.50 96 GLU A C 1
ATOM 704 O O . GLU A 1 96 ? -13.429 -1.844 7.975 1.00 94.50 96 GLU A O 1
ATOM 709 N N . TRP A 1 97 ? -11.520 -2.214 6.866 1.00 94.62 97 TRP A N 1
ATOM 710 C CA . TRP A 1 97 ? -10.791 -1.138 7.538 1.00 94.62 97 TRP A CA 1
ATOM 711 C C . TRP A 1 97 ? -11.323 0.256 7.217 1.00 94.62 97 TRP A C 1
ATOM 713 O O . TRP A 1 97 ? -11.382 1.089 8.116 1.00 94.62 97 TRP A O 1
ATOM 723 N N . ALA A 1 98 ? -11.751 0.513 5.980 1.00 93.38 98 ALA A N 1
ATOM 724 C CA . ALA A 1 98 ? -12.306 1.811 5.594 1.00 93.38 98 ALA A CA 1
ATOM 725 C C . ALA A 1 98 ? -13.638 2.128 6.299 1.00 93.38 98 ALA A C 1
ATOM 727 O O . ALA A 1 98 ? -14.026 3.292 6.382 1.00 93.38 98 ALA A O 1
ATOM 728 N N . SER A 1 99 ? -14.337 1.105 6.803 1.00 91.75 99 SER A N 1
ATOM 729 C CA . SER A 1 99 ? -15.567 1.264 7.587 1.00 91.75 99 SER A CA 1
ATOM 730 C C . SER A 1 99 ? -15.324 1.591 9.067 1.00 91.75 99 SER A C 1
ATOM 732 O O . SER A 1 99 ? -16.256 1.992 9.766 1.00 91.75 99 SER A O 1
ATOM 734 N N . LEU A 1 100 ? -14.086 1.437 9.552 1.00 87.50 100 LEU A N 1
ATOM 735 C CA . LEU A 1 100 ? -13.719 1.688 10.944 1.00 87.50 100 LEU A CA 1
ATOM 736 C C . LEU A 1 100 ? -13.283 3.147 11.158 1.00 87.50 100 LEU A C 1
ATOM 738 O O . LEU A 1 100 ? -12.733 3.776 10.252 1.00 87.50 100 LEU A O 1
ATOM 742 N N . PRO A 1 101 ? -13.459 3.695 12.373 1.00 82.38 101 PRO A N 1
ATOM 743 C CA . PRO A 1 101 ? -12.869 4.978 12.738 1.00 82.38 101 PRO A CA 1
ATOM 744 C C . PRO A 1 101 ? -11.335 4.969 12.614 1.00 82.38 101 PRO A C 1
ATOM 746 O O . PRO A 1 101 ? -10.681 3.951 12.868 1.00 82.38 101 PRO A O 1
ATOM 749 N N . ALA A 1 102 ? -10.757 6.132 12.295 1.00 76.44 102 ALA A N 1
ATOM 750 C CA . ALA A 1 102 ? -9.309 6.352 12.248 1.00 76.44 102 ALA A CA 1
ATOM 751 C C . ALA A 1 102 ? -8.604 5.780 13.491 1.00 76.44 102 ALA A C 1
ATOM 753 O O . ALA A 1 102 ? -9.044 6.015 14.618 1.00 76.44 102 ALA A O 1
ATOM 754 N N . GLY A 1 103 ? -7.507 5.044 13.301 1.00 68.94 103 GLY A N 1
ATOM 755 C CA . GLY A 1 103 ? -6.729 4.473 14.408 1.00 68.94 103 GLY A CA 1
ATOM 756 C C . GLY A 1 103 ? -7.358 3.274 15.139 1.00 68.94 103 GLY A C 1
ATOM 757 O O . GLY A 1 103 ? -6.715 2.724 16.027 1.00 68.94 10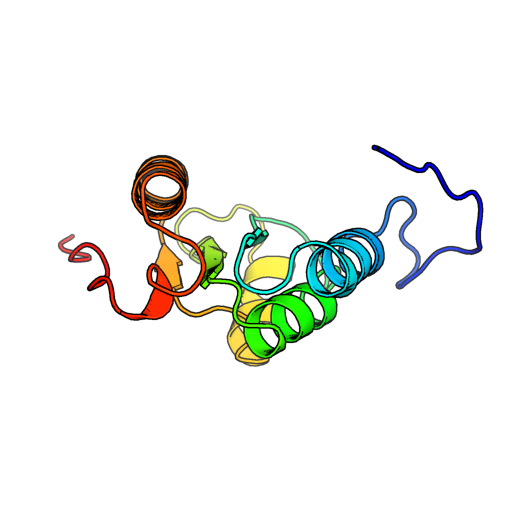3 GLY A O 1
ATOM 758 N N . GLN A 1 104 ? -8.564 2.816 14.773 1.00 71.75 104 GLN A N 1
ATOM 759 C CA . GLN A 1 104 ? -9.147 1.569 15.311 1.00 71.75 104 GLN A CA 1
ATOM 760 C C . GLN A 1 104 ? -8.937 0.350 14.410 1.00 71.75 104 GLN A C 1
ATOM 762 O O . GLN A 1 104 ? -9.129 -0.785 14.849 1.00 71.75 104 GLN A O 1
ATOM 767 N N . ALA A 1 105 ? -8.495 0.553 13.169 1.00 72.31 105 ALA A N 1
ATOM 768 C CA . ALA A 1 105 ? -8.263 -0.543 12.237 1.00 72.31 105 ALA A CA 1
ATOM 769 C C . ALA A 1 105 ? -7.149 -1.502 12.706 1.00 72.31 105 ALA A C 1
ATOM 771 O O . ALA A 1 105 ? -7.215 -2.694 12.404 1.00 72.31 105 ALA A O 1
ATOM 772 N N . ASP A 1 106 ? -6.174 -1.026 13.491 1.00 64.81 106 ASP A N 1
ATOM 773 C CA . ASP A 1 106 ? -4.990 -1.793 13.918 1.00 64.81 106 ASP A CA 1
ATOM 774 C C . ASP A 1 106 ? -5.291 -2.878 14.977 1.00 64.81 106 ASP A C 1
ATOM 776 O O . ASP A 1 106 ? -4.519 -3.816 15.160 1.00 64.81 106 ASP A O 1
ATOM 780 N N . GLY A 1 107 ? -6.457 -2.807 15.634 1.00 62.44 107 GLY A N 1
ATOM 781 C CA . GLY A 1 107 ? -6.930 -3.817 16.592 1.00 62.44 107 GLY A CA 1
ATOM 782 C C . GLY A 1 107 ? -7.822 -4.911 15.988 1.00 62.44 107 GLY A C 1
ATOM 783 O O . GLY A 1 107 ? -8.082 -5.917 16.645 1.00 62.44 107 GLY A O 1
ATOM 784 N N . ALA A 1 108 ? -8.298 -4.743 14.749 1.00 60.75 108 ALA A N 1
ATOM 785 C CA . ALA A 1 108 ? -9.216 -5.692 14.115 1.00 60.75 108 ALA A CA 1
ATOM 786 C C . ALA A 1 108 ? -8.489 -6.994 13.741 1.00 60.75 108 ALA A C 1
ATOM 788 O O . ALA A 1 108 ? -7.527 -6.951 12.978 1.00 60.75 108 ALA A O 1
ATOM 789 N N . THR A 1 109 ? -8.910 -8.141 14.281 1.00 59.62 109 THR A N 1
ATOM 790 C CA . THR A 1 109 ? -8.283 -9.451 14.027 1.00 59.62 109 THR A CA 1
ATOM 791 C C . THR A 1 109 ? -8.201 -9.743 12.524 1.00 59.62 109 THR A C 1
ATOM 793 O O . THR A 1 109 ? -9.196 -9.529 11.829 1.00 59.62 109 THR A O 1
ATOM 796 N N . PRO A 1 110 ? -7.062 -10.233 11.997 1.00 58.75 110 PRO A N 1
ATOM 797 C CA . PRO A 1 110 ? -6.992 -10.607 10.593 1.00 58.75 110 PRO A CA 1
ATOM 798 C C . PRO A 1 110 ? -8.022 -11.712 10.269 1.00 58.75 110 PRO A C 1
ATOM 800 O O . PRO A 1 110 ? -8.144 -12.647 11.067 1.00 58.75 110 PRO A O 1
ATOM 803 N N . PRO A 1 111 ? -8.770 -11.655 9.141 1.00 57.47 111 PRO A N 1
ATOM 804 C CA . PRO A 1 111 ? -9.407 -12.789 8.498 1.00 57.47 111 PRO A CA 1
ATOM 805 C C . PRO A 1 111 ? -8.535 -14.018 8.622 1.00 57.47 111 PRO A C 1
ATOM 807 O O . PRO A 1 111 ? -7.351 -13.996 8.279 1.00 57.47 111 PRO A O 1
ATOM 810 N N . ARG A 1 112 ? -9.146 -15.074 9.153 1.00 53.00 112 ARG A N 1
ATOM 811 C CA . ARG A 1 112 ? -8.527 -16.384 9.219 1.00 53.00 112 ARG A CA 1
ATOM 812 C C . ARG A 1 112 ? -8.124 -16.775 7.794 1.00 53.00 112 ARG A C 1
ATOM 814 O O . ARG A 1 112 ? -8.927 -16.715 6.866 1.00 53.00 112 ARG A O 1
ATOM 821 N N . THR A 1 113 ? -6.840 -17.057 7.614 1.00 47.94 113 THR A N 1
ATOM 822 C CA . THR A 1 113 ? -6.303 -17.710 6.422 1.00 47.94 113 THR A CA 1
ATOM 823 C C . THR A 1 113 ? -6.482 -19.209 6.608 1.00 47.94 113 THR A C 1
ATOM 825 O O . THR A 1 113 ? -5.580 -19.895 7.082 1.00 47.94 113 THR A O 1
ATOM 828 N N . ASP A 1 114 ? -7.679 -19.701 6.318 1.00 39.09 114 ASP A N 1
ATOM 829 C CA . ASP A 1 114 ? -7.988 -21.119 6.184 1.00 39.09 114 ASP A CA 1
ATOM 830 C C . ASP A 1 114 ? -8.140 -21.469 4.697 1.00 39.09 114 ASP A C 1
ATOM 832 O O . ASP A 1 114 ? -9.215 -21.311 4.121 1.00 39.09 114 ASP A O 1
ATOM 836 N N . ALA A 1 115 ? -7.024 -21.908 4.098 1.00 37.22 115 ALA A N 1
ATOM 837 C CA . ALA A 1 115 ? -6.907 -22.894 3.013 1.00 37.22 115 ALA A CA 1
ATOM 838 C C . ALA A 1 115 ? -5.424 -23.218 2.764 1.00 37.22 115 ALA A C 1
ATOM 840 O O . ALA A 1 115 ? -4.659 -22.269 2.481 1.00 37.22 115 ALA A O 1
#

Mean predicted aligned error: 5.54 Å

Nearest PDB structures (foldseek):
  6ymz-assembly3_C  TM=9.955E-01  e=2.149E-10  Pectobacterium atrosepticum SCRI1043
  1chd-assembly1_A  TM=9.818E-01  e=1.779E-10  Salmonella enterica subsp. enterica serovar Typhimurium str. LT2
  6ymz-assembly5_E  TM=9.942E-01  e=4.298E-10  Pectobacterium atrosepticum SCRI1043
  6ymz-assembly4_D  TM=9.977E-01  e=8.070E-10  Pectobacterium atrosepticum SCRI1043
  6ymz-assembly1_A  TM=9.192E-01  e=3.340E-10  Pectobacterium atrosepticum SCRI1043

Radius of gyration: 13.87 Å; Cα contacts (8 Å, |Δi|>4): 207; chains: 1; bounding box: 30×40×28 Å

pLDDT: mean 89.01, std 13.66, range [37.22, 98.56]

Secondary structure (DSSP, 8-state):
---------BTTBSS-HHHHHHHHHHHHGGG-EEEE-SBSSSTTHHHHHHHHHTT-EEEEE-TTT-S-BSHHHHHHHTT--SEEE-HHHHHHHHHHHHTSPTTTGGGSPP-----

Solvent-accessible surface area (backbone atoms only — not comparable to full-atom values): 6373 Å² total; per-residue (Å²): 137,90,81,89,79,88,70,83,61,50,96,85,30,79,87,35,49,32,61,55,31,41,53,43,22,77,75,45,19,28,67,39,76,44,76,38,53,59,31,78,55,49,69,25,21,65,12,34,30,45,19,34,75,40,46,14,44,26,32,22,37,30,62,90,67,28,91,34,59,28,17,17,45,43,13,50,76,69,63,14,34,79,44,73,36,47,65,89,50,46,64,60,50,54,52,58,43,70,73,43,62,70,62,53,46,80,74,58,77,76,78,80,88,85,129

Sequence (115 aa):
RCRIDDGPPVNRHKPAVDVLFKSVAENAGANAIGAILTGMGDDGARGLLQMRQAGAVTLVQDEATSVVWGMPGAAWKLGAARDMLPLDRIAQRLMEWASLPAGQADGATPPRTDA